Protein AF-A0A136KFX5-F1 (afdb_monomer_lite)

Structure (mmCIF, N/CA/C/O backbone):
data_AF-A0A136KFX5-F1
#
_entry.id   AF-A0A136KFX5-F1
#
loop_
_atom_site.group_PDB
_atom_site.id
_atom_site.type_symbol
_atom_site.label_atom_id
_atom_site.label_alt_id
_atom_site.label_comp_id
_atom_site.label_asym_id
_atom_site.label_entity_id
_atom_site.label_seq_id
_atom_site.pdbx_PDB_ins_code
_atom_site.Cartn_x
_atom_site.Cartn_y
_atom_site.Cartn_z
_atom_site.occupancy
_atom_site.B_iso_or_equiv
_atom_site.auth_seq_id
_atom_site.auth_comp_id
_atom_site.auth_asym_id
_atom_site.auth_atom_id
_atom_site.pdbx_PDB_model_num
ATOM 1 N N . MET A 1 1 ? -0.346 1.431 -23.438 1.00 64.00 1 MET A N 1
ATOM 2 C CA . MET A 1 1 ? -0.432 1.767 -22.010 1.00 64.00 1 MET A CA 1
ATOM 3 C C . MET A 1 1 ? 0.947 1.566 -21.426 1.00 64.00 1 MET A C 1
ATOM 5 O O . MET A 1 1 ? 1.477 0.462 -21.533 1.00 64.00 1 MET A O 1
ATOM 9 N N . ASP A 1 2 ? 1.544 2.651 -20.955 1.00 88.81 2 ASP A N 1
ATOM 10 C CA . ASP A 1 2 ? 2.907 2.682 -20.424 1.00 88.81 2 ASP A CA 1
ATOM 11 C C . ASP A 1 2 ? 2.993 1.957 -19.067 1.00 88.81 2 ASP A C 1
ATOM 13 O O . ASP A 1 2 ? 1.997 1.862 -18.343 1.00 88.81 2 ASP A O 1
ATOM 17 N N . LEU A 1 3 ? 4.173 1.440 -18.702 1.00 85.81 3 LEU A N 1
ATOM 18 C CA . LEU A 1 3 ? 4.380 0.750 -17.420 1.00 85.81 3 LEU A CA 1
ATOM 19 C C . LEU A 1 3 ? 3.989 1.643 -16.237 1.00 85.81 3 LEU A C 1
ATOM 21 O O . LEU A 1 3 ? 3.342 1.189 -15.293 1.00 85.81 3 LEU A O 1
ATOM 25 N N . LYS A 1 4 ? 4.321 2.936 -16.309 1.00 87.69 4 LYS A N 1
ATOM 26 C CA . LYS A 1 4 ? 3.996 3.902 -15.260 1.00 87.69 4 LYS A CA 1
ATOM 27 C C . LYS A 1 4 ? 2.491 4.098 -15.109 1.00 87.69 4 LYS A C 1
ATOM 29 O O . LYS A 1 4 ? 2.011 4.264 -13.992 1.00 87.69 4 LYS A O 1
ATOM 34 N N . GLU A 1 5 ? 1.749 4.089 -16.213 1.00 89.50 5 GLU A N 1
ATOM 35 C CA . GLU A 1 5 ? 0.289 4.221 -16.195 1.00 89.50 5 GLU A CA 1
ATOM 36 C C . GLU A 1 5 ? -0.358 3.003 -15.535 1.00 89.50 5 GLU A C 1
ATOM 38 O O . GLU A 1 5 ? -1.197 3.176 -14.655 1.00 89.50 5 GLU A O 1
ATOM 43 N N . LYS A 1 6 ? 0.099 1.790 -15.880 1.00 87.94 6 LYS A N 1
ATOM 44 C CA . LYS A 1 6 ? -0.362 0.539 -15.248 1.00 87.94 6 LYS A CA 1
ATOM 45 C C . LYS A 1 6 ? -0.086 0.528 -13.754 1.00 87.94 6 LYS A C 1
ATOM 47 O O . LYS A 1 6 ? -0.963 0.203 -12.960 1.00 87.94 6 LYS A O 1
ATOM 52 N N . LEU A 1 7 ? 1.121 0.938 -13.376 1.00 87.69 7 LEU A N 1
ATOM 53 C CA . LEU A 1 7 ? 1.525 1.018 -11.982 1.00 87.69 7 LEU A CA 1
ATOM 54 C C . LEU A 1 7 ? 0.649 2.006 -11.202 1.00 87.69 7 LEU A C 1
ATOM 56 O O . LEU A 1 7 ? 0.195 1.708 -10.102 1.00 87.69 7 LEU A O 1
ATOM 60 N N . LEU A 1 8 ? 0.387 3.181 -11.779 1.00 90.06 8 LEU A N 1
ATOM 61 C CA . LEU A 1 8 ? -0.467 4.193 -11.163 1.00 90.06 8 LEU A CA 1
ATOM 62 C C . LEU A 1 8 ? -1.914 3.724 -11.018 1.00 90.06 8 LEU A C 1
ATOM 64 O O . LEU A 1 8 ? -2.544 4.048 -10.015 1.00 90.06 8 LEU A O 1
ATOM 68 N N . GLU A 1 9 ? -2.446 3.004 -12.000 1.00 91.50 9 GLU A N 1
ATOM 69 C CA . GLU A 1 9 ? -3.802 2.461 -11.942 1.00 91.50 9 GLU A CA 1
ATOM 70 C C . GLU A 1 9 ? -3.935 1.409 -10.835 1.00 91.50 9 GLU A C 1
ATOM 72 O O . GLU A 1 9 ? -4.796 1.552 -9.969 1.00 91.50 9 GLU A O 1
ATOM 77 N N . LEU A 1 10 ? -3.012 0.445 -10.775 1.00 91.25 10 LEU A N 1
ATOM 78 C CA . LEU A 1 10 ? -2.985 -0.578 -9.724 1.00 91.25 10 LEU A CA 1
ATOM 79 C C . LEU A 1 10 ? -2.846 0.023 -8.323 1.00 91.25 10 LEU A C 1
ATOM 81 O O . LEU A 1 10 ? -3.546 -0.379 -7.396 1.00 91.25 10 LEU A O 1
ATOM 85 N N . LEU A 1 11 ? -1.971 1.019 -8.154 1.00 90.69 11 LEU A N 1
ATOM 86 C CA . LEU A 1 11 ? -1.796 1.687 -6.863 1.00 90.69 11 LEU A CA 1
ATOM 87 C C . LEU A 1 11 ? -3.035 2.495 -6.453 1.00 90.69 11 LEU A C 1
ATOM 89 O O . LEU A 1 11 ? -3.351 2.559 -5.265 1.00 90.69 11 LEU A O 1
ATOM 93 N N . LYS A 1 12 ? -3.750 3.098 -7.412 1.00 93.19 12 LYS A N 1
ATOM 94 C CA . LYS A 1 12 ? -5.025 3.778 -7.137 1.00 93.19 12 LYS A CA 1
ATOM 95 C C . LYS A 1 12 ? -6.097 2.790 -6.704 1.00 93.19 12 LYS A C 1
ATOM 97 O O . LYS A 1 12 ? -6.740 3.025 -5.686 1.00 93.19 12 LYS A O 1
ATOM 102 N N . GLU A 1 13 ? -6.249 1.687 -7.432 1.00 93.75 13 GLU A N 1
ATOM 103 C CA . GLU A 1 13 ? -7.201 0.631 -7.084 1.00 93.75 13 GLU A CA 1
ATOM 104 C C . GLU A 1 13 ? -6.909 0.068 -5.686 1.00 93.75 13 GLU A C 1
ATOM 106 O O . GLU A 1 13 ? -7.815 -0.061 -4.863 1.00 93.75 13 GLU A O 1
ATOM 111 N N . CYS A 1 14 ? -5.632 -0.180 -5.381 1.00 93.81 14 CYS A N 1
ATOM 112 C CA . CYS A 1 14 ? -5.183 -0.618 -4.063 1.00 93.81 14 CYS A CA 1
ATOM 113 C C . CYS A 1 14 ? -5.559 0.380 -2.964 1.00 93.81 14 CYS A C 1
ATOM 115 O O . CYS A 1 14 ? -6.069 -0.018 -1.919 1.00 93.81 14 CYS A O 1
ATOM 117 N N . GLY A 1 15 ? -5.376 1.681 -3.207 1.00 92.75 15 GLY A N 1
ATOM 118 C CA . GLY A 1 15 ? -5.776 2.722 -2.262 1.00 92.75 15 GLY A CA 1
ATOM 119 C C . GLY A 1 15 ? -7.283 2.796 -2.028 1.00 92.75 15 GLY A C 1
ATOM 120 O O . GLY A 1 15 ? -7.727 2.956 -0.891 1.00 92.75 15 GLY A O 1
ATOM 121 N N . GLU A 1 16 ? -8.087 2.650 -3.079 1.00 95.25 16 GLU A N 1
ATOM 122 C CA . GLU A 1 16 ? -9.548 2.639 -2.959 1.00 95.25 16 GLU A CA 1
ATOM 123 C C . GLU A 1 16 ? -10.056 1.402 -2.218 1.00 95.25 16 GLU A C 1
ATOM 125 O O . GLU A 1 16 ? -10.948 1.509 -1.373 1.00 95.25 16 GLU A O 1
ATOM 130 N N . ALA A 1 17 ? -9.479 0.236 -2.503 1.00 94.75 17 ALA A N 1
ATOM 131 C CA . ALA A 1 17 ? -9.834 -1.005 -1.837 1.00 94.75 17 ALA A CA 1
ATOM 132 C C . ALA A 1 17 ? -9.395 -1.013 -0.367 1.00 94.75 17 ALA A C 1
ATOM 134 O O . ALA A 1 17 ? -10.180 -1.411 0.492 1.00 94.75 17 ALA A O 1
ATOM 135 N N . HIS A 1 18 ? -8.202 -0.497 -0.052 1.00 94.25 18 HIS A N 1
ATOM 136 C CA . HIS A 1 18 ? -7.742 -0.385 1.334 1.00 94.25 18 HIS A CA 1
ATOM 137 C C . HIS A 1 18 ? -8.633 0.555 2.142 1.00 94.25 18 HIS A C 1
ATOM 139 O O . HIS A 1 18 ? -9.033 0.229 3.252 1.00 94.25 18 HIS A O 1
ATOM 145 N N . LYS A 1 19 ? -9.056 1.675 1.548 1.00 92.12 19 LYS A N 1
ATOM 146 C CA . LYS A 1 19 ? -10.006 2.590 2.190 1.00 92.12 19 LYS A CA 1
ATOM 147 C C . LYS A 1 19 ? -11.345 1.916 2.511 1.00 92.12 19 LYS A C 1
ATOM 149 O O . LYS A 1 19 ? -11.938 2.212 3.547 1.00 92.12 19 LYS A O 1
ATOM 154 N N . LYS A 1 20 ? -11.836 1.032 1.635 1.00 93.44 20 LYS A N 1
ATOM 155 C CA . LYS A 1 20 ? -13.038 0.227 1.912 1.00 93.44 20 LYS A CA 1
ATOM 156 C C . LYS A 1 20 ? -12.785 -0.770 3.037 1.00 93.44 20 LYS A C 1
ATOM 158 O O . LYS A 1 20 ? -13.584 -0.825 3.958 1.00 93.44 20 LYS A O 1
ATOM 163 N N . TYR A 1 21 ? -11.653 -1.471 3.012 1.00 92.00 21 TYR A N 1
ATOM 164 C CA . TYR A 1 21 ? -11.243 -2.384 4.081 1.00 92.00 21 TYR A CA 1
ATOM 165 C C . TYR A 1 21 ? -11.169 -1.682 5.448 1.00 92.00 21 TYR A C 1
ATOM 167 O O . TYR A 1 21 ? -11.743 -2.163 6.422 1.00 92.00 21 TYR A O 1
ATOM 175 N N . GLU A 1 22 ? -10.553 -0.501 5.528 1.00 93.25 22 GLU A N 1
ATOM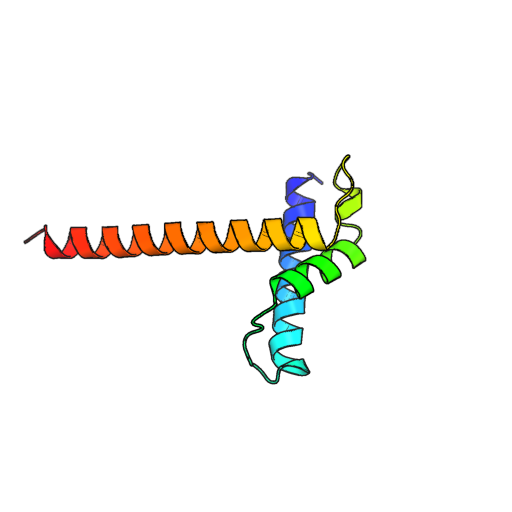 176 C CA . GLU A 1 22 ? -10.519 0.278 6.770 1.00 93.25 22 GLU A CA 1
ATOM 177 C C . GLU A 1 22 ? -11.928 0.652 7.248 1.00 93.25 22 GLU A C 1
ATOM 179 O O . GLU A 1 22 ? -12.228 0.558 8.438 1.00 93.25 22 GLU A O 1
ATOM 184 N N . ALA A 1 23 ? -12.809 1.067 6.335 1.00 93.94 23 ALA A N 1
ATOM 185 C CA . ALA A 1 23 ? -14.166 1.483 6.671 1.00 93.94 23 ALA A CA 1
ATOM 186 C C . ALA A 1 23 ? -15.062 0.313 7.110 1.00 93.94 23 ALA A C 1
ATOM 188 O O . ALA A 1 23 ? -15.776 0.434 8.105 1.00 93.94 23 ALA A O 1
ATOM 189 N N . GLU A 1 24 ? -15.026 -0.792 6.369 1.00 94.12 24 GLU A N 1
ATOM 190 C CA . GLU A 1 24 ? -15.962 -1.911 6.492 1.00 94.12 24 GLU A CA 1
ATOM 191 C C . GLU A 1 24 ? -15.457 -2.964 7.486 1.00 94.12 24 GLU A C 1
ATOM 193 O O . GLU A 1 24 ? -16.200 -3.361 8.382 1.00 94.12 24 GLU A O 1
ATOM 198 N N . GLU A 1 25 ? -14.181 -3.346 7.400 1.00 91.88 25 GLU A N 1
ATOM 199 C CA . GLU A 1 25 ? -13.611 -4.442 8.195 1.00 91.88 25 GLU A CA 1
ATOM 200 C C . GLU A 1 25 ? -12.964 -3.944 9.493 1.00 91.88 25 GLU A C 1
ATOM 202 O O . GLU A 1 25 ? -13.114 -4.555 10.552 1.00 91.88 25 GLU A O 1
ATOM 207 N N . LEU A 1 26 ? -12.274 -2.796 9.454 1.00 90.75 26 LEU A N 1
ATOM 208 C CA . LEU A 1 26 ? -11.659 -2.206 10.653 1.00 90.75 26 LEU A CA 1
ATOM 209 C C . LEU A 1 26 ? -12.587 -1.236 11.401 1.00 90.75 26 LEU A C 1
ATOM 211 O O . LEU A 1 26 ? -12.188 -0.653 12.417 1.00 90.75 26 LEU A O 1
ATOM 215 N N . GLY A 1 27 ? -13.824 -1.058 10.927 1.00 90.44 27 GLY A N 1
ATOM 216 C CA . GLY A 1 27 ? -14.811 -0.162 11.532 1.00 90.44 27 GLY A CA 1
ATOM 217 C C . GLY A 1 27 ? -14.373 1.306 11.521 1.00 90.44 27 GLY A C 1
ATOM 218 O O . GLY A 1 27 ? -14.584 2.029 12.495 1.00 90.44 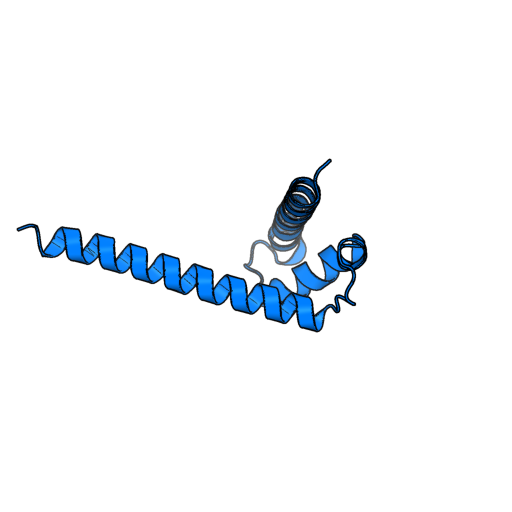27 GLY A O 1
ATOM 219 N N . GLY A 1 28 ? -13.697 1.731 10.453 1.00 88.56 28 GLY A N 1
ATOM 220 C CA . GLY A 1 28 ? -13.152 3.076 10.270 1.00 88.56 28 GLY A CA 1
ATOM 221 C C . GLY A 1 28 ? -11.819 3.332 10.976 1.00 88.56 28 GLY A C 1
ATOM 222 O O . GLY A 1 28 ? -11.387 4.484 11.049 1.00 88.56 28 GLY A O 1
ATOM 223 N N . LYS A 1 29 ? -11.167 2.302 11.528 1.00 90.12 29 LYS A N 1
ATOM 224 C CA . LYS A 1 29 ? -9.843 2.444 12.150 1.00 90.12 29 LYS A CA 1
ATOM 225 C C . LYS A 1 29 ? -8.742 2.393 11.099 1.00 90.12 29 LYS A C 1
ATOM 227 O O . LYS A 1 29 ? -8.807 1.612 10.158 1.00 90.12 29 LYS A O 1
ATOM 232 N N . THR A 1 30 ? -7.700 3.185 11.332 1.00 87.50 30 THR A N 1
ATOM 233 C CA . THR A 1 30 ? -6.484 3.148 10.520 1.00 87.50 30 THR A CA 1
ATOM 234 C C . THR A 1 30 ? -5.760 1.821 10.685 1.00 87.50 30 THR A C 1
ATOM 236 O O . THR A 1 30 ? -5.462 1.407 11.812 1.00 87.50 30 THR A O 1
ATOM 239 N N . ASP A 1 31 ? -5.409 1.214 9.562 1.00 91.44 31 ASP A N 1
ATOM 240 C CA . ASP A 1 31 ? -4.608 0.002 9.514 1.00 91.44 31 ASP A CA 1
ATOM 241 C C . ASP A 1 31 ? -3.138 0.297 9.860 1.00 91.44 31 ASP A C 1
ATOM 243 O O . ASP A 1 3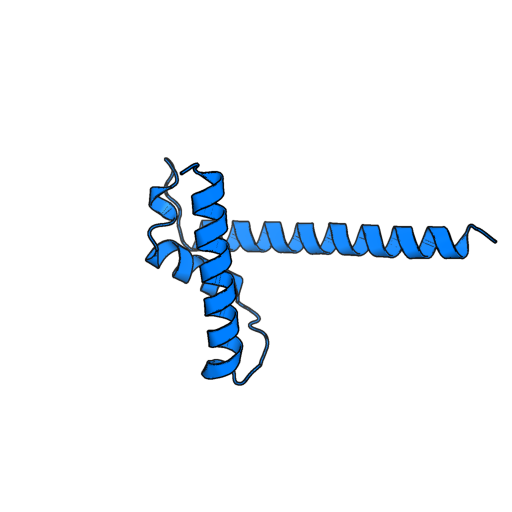1 ? -2.454 1.077 9.192 1.00 91.44 31 ASP A O 1
ATOM 247 N N . GLN A 1 32 ? -2.640 -0.315 10.936 1.00 90.69 32 GLN A N 1
ATOM 248 C CA . GLN A 1 32 ? -1.244 -0.163 11.360 1.00 90.69 32 GLN A CA 1
ATOM 249 C C . GLN A 1 32 ? -0.277 -1.034 10.547 1.00 90.69 32 GLN A C 1
ATOM 251 O O . GLN A 1 32 ? 0.917 -0.743 10.544 1.00 90.69 32 GLN A O 1
ATOM 256 N N . ASP A 1 33 ? -0.774 -2.069 9.863 1.00 90.50 33 ASP A N 1
ATOM 257 C CA . ASP A 1 33 ? 0.017 -3.000 9.047 1.00 90.50 33 ASP A CA 1
ATOM 258 C C . ASP A 1 33 ? -0.376 -2.921 7.562 1.00 90.50 33 ASP A C 1
ATOM 260 O O . ASP A 1 33 ? -0.289 -3.892 6.804 1.00 90.50 33 ASP A O 1
ATOM 264 N N . TRP A 1 34 ? -0.781 -1.724 7.128 1.00 91.88 34 TRP A N 1
ATOM 265 C CA . TRP A 1 34 ? -1.244 -1.454 5.766 1.00 91.88 34 TRP A CA 1
ATOM 266 C C . TRP A 1 34 ? -0.234 -1.884 4.694 1.00 91.88 34 TRP A C 1
ATOM 268 O O . TRP A 1 34 ? -0.628 -2.244 3.589 1.00 91.88 34 TRP A O 1
ATOM 278 N N . GLN A 1 35 ? 1.068 -1.894 4.996 1.00 92.50 35 GLN A N 1
ATOM 279 C CA . GLN A 1 35 ? 2.108 -2.340 4.068 1.00 92.50 35 GLN A CA 1
ATOM 280 C C . GLN A 1 35 ? 1.956 -3.823 3.710 1.00 92.50 35 GLN A C 1
ATOM 282 O O . GLN A 1 35 ? 2.138 -4.186 2.548 1.00 92.50 35 GLN A O 1
ATOM 287 N N . SER A 1 36 ? 1.613 -4.673 4.683 1.00 91.06 36 SER A N 1
ATOM 288 C CA . SER A 1 36 ? 1.365 -6.102 4.451 1.00 91.06 36 SER A CA 1
ATOM 289 C C . SER A 1 36 ? 0.090 -6.313 3.640 1.00 91.06 36 SER A C 1
ATOM 291 O O . SER A 1 36 ? 0.059 -7.143 2.727 1.00 91.06 36 SER A O 1
ATOM 293 N N . TRP A 1 37 ? -0.945 -5.521 3.935 1.00 93.69 37 TRP A N 1
ATOM 294 C CA . TRP A 1 37 ? -2.201 -5.547 3.191 1.00 93.69 37 TRP A CA 1
ATOM 295 C C . TRP A 1 37 ? -1.982 -5.163 1.723 1.00 93.69 37 TRP A C 1
ATOM 297 O O . TRP A 1 37 ? -2.363 -5.908 0.823 1.00 93.69 37 TRP A O 1
ATOM 307 N N . TYR A 1 38 ? -1.275 -4.054 1.472 1.00 92.88 38 TYR A N 1
ATOM 308 C CA . TYR A 1 38 ? -0.925 -3.605 0.121 1.00 92.88 38 TYR A CA 1
ATOM 309 C C . TYR A 1 38 ? -0.074 -4.636 -0.616 1.00 92.88 38 TYR A C 1
ATOM 311 O O . TYR A 1 38 ? -0.334 -4.911 -1.784 1.00 92.88 38 TYR A O 1
ATOM 319 N N . ALA A 1 39 ? 0.932 -5.215 0.046 1.00 92.69 39 ALA A N 1
ATOM 320 C CA . ALA A 1 39 ? 1.796 -6.206 -0.583 1.00 92.69 39 ALA A CA 1
ATOM 321 C C . ALA A 1 39 ? 1.001 -7.429 -1.063 1.00 92.69 39 ALA A C 1
ATOM 323 O O . ALA A 1 39 ? 1.168 -7.865 -2.199 1.00 92.69 39 ALA A O 1
ATOM 324 N N . THR A 1 40 ? 0.088 -7.927 -0.228 1.00 93.19 40 THR A N 1
ATOM 325 C CA . THR A 1 40 ? -0.806 -9.040 -0.578 1.00 93.19 40 THR A CA 1
ATOM 326 C C . THR A 1 40 ? -1.720 -8.658 -1.744 1.00 93.19 40 THR A C 1
ATOM 328 O O . THR A 1 40 ? -1.739 -9.338 -2.767 1.00 93.19 40 THR A O 1
ATOM 331 N N . PHE A 1 41 ? -2.415 -7.523 -1.635 1.00 93.38 41 PHE A N 1
ATOM 332 C CA . PHE A 1 41 ? -3.386 -7.064 -2.631 1.00 93.38 41 PHE A CA 1
ATOM 333 C C . PHE A 1 41 ? -2.773 -6.824 -4.019 1.00 93.38 41 PHE A C 1
ATOM 335 O O . PHE A 1 41 ? -3.406 -7.086 -5.045 1.00 93.38 41 PHE A O 1
ATOM 342 N N . LEU A 1 42 ? -1.544 -6.301 -4.060 1.00 92.31 42 LEU A N 1
ATOM 343 C CA . LEU A 1 42 ? -0.814 -6.057 -5.302 1.00 92.31 42 LEU A CA 1
ATOM 344 C C . LEU A 1 42 ? -0.378 -7.373 -5.958 1.00 92.31 42 LEU A C 1
ATOM 346 O O . LEU A 1 42 ? -0.536 -7.525 -7.168 1.00 92.31 42 LEU A O 1
ATOM 350 N N . LEU A 1 43 ? 0.101 -8.349 -5.183 1.00 91.62 43 LEU A N 1
ATOM 351 C CA . LEU A 1 43 ? 0.475 -9.662 -5.720 1.00 91.62 43 LEU A CA 1
ATOM 352 C C . LEU A 1 43 ? -0.729 -10.445 -6.251 1.00 91.62 43 LEU A C 1
ATOM 354 O O . LEU A 1 43 ? -0.646 -11.049 -7.315 1.00 91.62 43 LEU A O 1
ATOM 358 N N . GLU A 1 44 ? -1.888 -10.361 -5.594 1.00 92.88 44 GLU A N 1
ATOM 359 C CA . GLU A 1 44 ? -3.139 -10.933 -6.121 1.00 92.88 44 GLU A CA 1
ATOM 360 C C . GLU A 1 44 ? -3.534 -10.349 -7.490 1.00 92.88 44 GLU A C 1
ATOM 362 O O . GLU A 1 44 ? -4.237 -10.991 -8.271 1.00 92.88 44 GLU A O 1
ATOM 367 N N . ARG A 1 45 ? -3.048 -9.142 -7.807 1.00 91.69 45 ARG A N 1
ATOM 368 C CA . ARG A 1 45 ? -3.241 -8.448 -9.090 1.00 91.69 45 ARG A CA 1
ATOM 369 C C . ARG A 1 45 ? -2.072 -8.600 -10.050 1.00 91.69 45 ARG A C 1
ATOM 371 O O . ARG A 1 45 ? -1.980 -7.828 -11.005 1.00 91.69 45 ARG A O 1
ATOM 378 N N . LYS A 1 46 ? -1.212 -9.598 -9.830 1.00 88.81 46 LYS A N 1
ATOM 379 C CA . LYS A 1 46 ? -0.081 -9.909 -10.711 1.00 88.81 46 LYS A CA 1
ATOM 380 C C . LYS A 1 46 ? 0.888 -8.733 -10.854 1.00 88.81 46 LYS A C 1
ATOM 382 O O . LYS A 1 46 ? 1.441 -8.485 -11.923 1.00 88.81 46 LYS A O 1
ATOM 387 N N . PHE A 1 47 ? 1.059 -7.953 -9.787 1.00 88.06 47 PHE A N 1
ATOM 388 C CA . PHE A 1 47 ? 2.012 -6.845 -9.766 1.00 88.06 47 PHE A CA 1
ATOM 389 C C . PHE A 1 47 ? 3.448 -7.313 -10.031 1.00 88.06 47 PHE A C 1
ATOM 391 O O . PHE A 1 47 ? 4.227 -6.583 -10.632 1.00 88.06 47 PHE A O 1
ATOM 398 N N . ASP A 1 48 ? 3.782 -8.531 -9.615 1.00 87.88 48 ASP A N 1
ATOM 399 C CA . ASP A 1 48 ? 5.041 -9.217 -9.893 1.00 87.88 48 ASP A CA 1
ATOM 400 C C . ASP A 1 48 ? 5.291 -9.426 -11.395 1.00 87.88 48 ASP A C 1
ATOM 402 O O . ASP A 1 48 ? 6.420 -9.252 -11.840 1.00 87.88 48 ASP A O 1
ATOM 406 N N . GLU A 1 49 ? 4.252 -9.661 -12.208 1.00 88.44 49 GLU A N 1
ATOM 407 C CA . GLU A 1 49 ? 4.387 -9.806 -13.671 1.00 88.44 49 GLU A CA 1
ATOM 408 C C . GLU A 1 49 ? 4.840 -8.509 -14.373 1.00 88.44 49 GLU A C 1
ATOM 410 O O . GLU A 1 49 ? 5.178 -8.522 -15.558 1.00 88.44 49 GLU A O 1
ATOM 415 N N . LEU A 1 50 ? 4.837 -7.370 -13.669 1.00 84.94 50 LEU A N 1
ATOM 416 C CA . LEU A 1 50 ? 5.327 -6.093 -14.192 1.00 84.94 50 LEU A CA 1
ATOM 417 C C . LEU A 1 50 ? 6.851 -5.942 -14.101 1.00 84.94 50 LEU A C 1
ATOM 419 O O . LEU A 1 50 ? 7.387 -4.978 -14.654 1.00 84.94 50 LEU A O 1
ATOM 423 N N . PHE A 1 51 ? 7.536 -6.852 -13.408 1.00 84.44 51 PHE A N 1
ATOM 424 C CA . PHE A 1 51 ? 8.972 -6.795 -13.164 1.00 84.44 51 PHE A CA 1
ATOM 425 C C . PHE A 1 51 ? 9.662 -8.042 -13.722 1.00 84.44 51 PHE A C 1
ATOM 427 O O . PHE A 1 51 ? 9.081 -9.118 -13.807 1.00 84.44 51 PHE A O 1
ATOM 434 N N . GLU A 1 52 ? 10.924 -7.888 -14.123 1.00 82.25 52 GLU A N 1
ATOM 435 C CA . GLU A 1 52 ? 11.758 -9.018 -14.561 1.00 82.25 52 GLU A CA 1
ATOM 436 C C . GLU A 1 52 ? 12.311 -9.821 -13.371 1.00 82.25 52 GLU A C 1
ATOM 438 O O . GLU A 1 52 ? 12.705 -10.976 -13.522 1.00 82.25 52 GLU A O 1
ATOM 443 N N . GLU A 1 53 ? 12.340 -9.205 -12.189 1.00 82.88 53 GLU A N 1
ATOM 444 C CA . GLU A 1 53 ? 12.797 -9.809 -10.940 1.00 82.88 53 GLU A CA 1
ATOM 445 C C . GLU A 1 53 ? 11.616 -10.345 -10.125 1.00 82.88 53 GLU A C 1
ATOM 447 O O . GLU A 1 53 ? 10.513 -9.798 -10.163 1.00 82.88 53 GLU A O 1
ATOM 452 N N . GLU A 1 54 ? 11.862 -11.398 -9.345 1.00 82.50 54 GLU A N 1
ATOM 453 C CA . GLU A 1 54 ? 10.856 -11.974 -8.455 1.00 82.50 54 GLU A CA 1
ATOM 454 C C . GLU A 1 54 ? 10.470 -10.969 -7.358 1.00 82.50 54 GLU A C 1
ATOM 456 O O . GLU A 1 54 ? 11.271 -10.620 -6.487 1.00 82.50 54 GLU A O 1
ATOM 461 N N . VAL A 1 55 ? 9.215 -10.516 -7.385 1.00 87.88 55 VAL A N 1
ATOM 462 C CA . VAL A 1 55 ? 8.653 -9.649 -6.347 1.00 87.88 55 VAL A CA 1
ATOM 463 C C . VAL A 1 55 ? 7.911 -10.510 -5.334 1.00 87.88 55 VAL A C 1
ATOM 465 O O . VAL A 1 55 ? 6.854 -11.065 -5.614 1.00 87.88 55 VAL A O 1
ATOM 468 N N . THR A 1 56 ? 8.447 -10.583 -4.118 1.00 89.69 56 THR A N 1
ATOM 469 C CA . THR A 1 56 ? 7.797 -11.272 -2.995 1.00 89.69 56 THR A CA 1
ATOM 470 C C . THR A 1 56 ? 6.993 -10.296 -2.136 1.00 89.69 56 THR A C 1
ATOM 472 O O . THR A 1 56 ? 7.246 -9.086 -2.129 1.00 89.69 56 THR A O 1
ATOM 475 N N . ALA A 1 57 ? 6.048 -10.819 -1.349 1.00 88.31 57 ALA A N 1
ATOM 476 C CA . ALA A 1 57 ? 5.252 -10.000 -0.430 1.00 88.31 57 ALA A CA 1
ATOM 477 C C . ALA A 1 57 ? 6.144 -9.266 0.582 1.00 88.31 57 ALA A C 1
ATOM 479 O O . ALA A 1 57 ? 5.923 -8.094 0.879 1.00 88.31 57 ALA A O 1
ATOM 480 N N . GLU A 1 58 ? 7.193 -9.936 1.059 1.00 88.12 58 GLU A N 1
ATOM 481 C CA . GLU A 1 58 ? 8.132 -9.385 2.033 1.00 88.12 58 GLU A CA 1
ATOM 482 C C . GLU A 1 58 ? 8.978 -8.258 1.427 1.00 88.12 58 GLU A C 1
ATOM 484 O O . GLU A 1 58 ? 9.058 -7.167 1.995 1.00 88.12 58 GLU A O 1
ATOM 489 N N . SER A 1 59 ? 9.543 -8.459 0.231 1.00 88.50 59 SER A N 1
ATOM 490 C CA . SER A 1 59 ? 10.307 -7.404 -0.450 1.00 88.50 59 SER A CA 1
ATOM 491 C C . SER A 1 59 ? 9.434 -6.194 -0.790 1.00 88.50 59 SER A C 1
ATOM 493 O O . SER A 1 59 ? 9.878 -5.045 -0.686 1.00 88.50 59 SER A O 1
ATOM 495 N N . LEU A 1 60 ? 8.169 -6.429 -1.153 1.00 89.62 60 LEU A N 1
ATOM 496 C CA . LEU A 1 60 ? 7.215 -5.367 -1.453 1.00 89.62 60 LEU A CA 1
ATOM 497 C C . LEU A 1 60 ? 6.816 -4.602 -0.186 1.00 89.62 60 LEU A C 1
ATOM 499 O O . LEU A 1 60 ? 6.855 -3.371 -0.179 1.00 89.62 60 LEU A O 1
ATOM 503 N N . LYS A 1 61 ? 6.539 -5.306 0.917 1.00 91.50 61 LYS A N 1
ATOM 504 C CA . LYS A 1 61 ? 6.284 -4.710 2.234 1.00 91.50 61 LYS A CA 1
ATOM 505 C C . LYS A 1 61 ? 7.442 -3.814 2.677 1.00 91.50 61 LYS A C 1
ATOM 507 O O . LYS A 1 61 ? 7.219 -2.655 3.026 1.00 91.50 61 LYS A O 1
ATOM 512 N N . GLN A 1 62 ? 8.676 -4.312 2.611 1.00 90.75 62 GLN A N 1
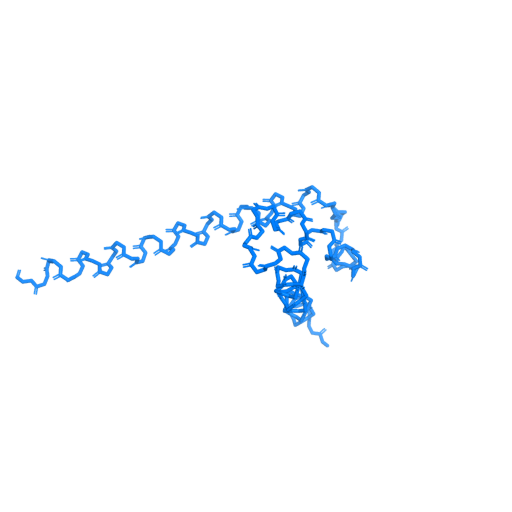ATOM 513 C CA . GLN A 1 62 ? 9.877 -3.548 2.970 1.00 90.75 62 GLN A CA 1
ATOM 514 C C . GLN A 1 62 ? 10.059 -2.303 2.092 1.00 90.75 62 GLN A C 1
ATOM 516 O O . GLN A 1 62 ? 10.424 -1.225 2.582 1.00 90.75 62 GLN A O 1
ATOM 521 N N . SER A 1 63 ? 9.762 -2.426 0.796 1.00 90.06 63 SER A N 1
ATOM 522 C CA . SER A 1 63 ? 9.805 -1.306 -0.146 1.00 90.06 63 SER A CA 1
ATOM 523 C C . SER A 1 63 ? 8.766 -0.238 0.202 1.00 90.06 63 SER A C 1
ATOM 525 O O . SER A 1 63 ? 9.101 0.949 0.273 1.00 90.06 63 SER A O 1
ATOM 527 N N . LEU A 1 64 ? 7.528 -0.647 0.494 1.00 89.50 64 LEU A N 1
ATOM 528 C CA . LEU A 1 64 ? 6.443 0.245 0.910 1.00 89.50 64 LEU A CA 1
ATOM 529 C C . LEU A 1 64 ? 6.753 0.934 2.244 1.00 89.50 64 LEU A C 1
ATOM 531 O O . LEU A 1 64 ? 6.548 2.142 2.387 1.00 89.50 64 LEU A O 1
ATOM 535 N N . GLU A 1 65 ? 7.309 0.202 3.210 1.00 90.75 65 GLU A N 1
ATOM 536 C CA . GLU A 1 65 ? 7.710 0.760 4.499 1.00 90.75 65 GLU A CA 1
ATOM 537 C C . GLU A 1 65 ? 8.809 1.819 4.331 1.00 90.75 65 GLU A C 1
ATOM 539 O O . GLU A 1 65 ? 8.716 2.923 4.877 1.00 90.75 65 GLU A O 1
ATOM 544 N N . SER A 1 66 ? 9.824 1.517 3.522 1.00 89.62 66 SER A N 1
ATOM 545 C CA . SER A 1 66 ? 10.916 2.445 3.219 1.00 89.62 66 SER A CA 1
ATOM 546 C C . SER A 1 66 ? 10.420 3.700 2.501 1.00 89.62 66 SER A C 1
ATOM 548 O O . SER A 1 66 ? 10.842 4.814 2.827 1.00 89.62 66 SER A O 1
ATOM 550 N N . ALA A 1 67 ? 9.500 3.547 1.545 1.00 87.44 67 ALA A N 1
ATOM 551 C CA . ALA A 1 67 ? 8.876 4.668 0.849 1.00 87.44 67 ALA A CA 1
ATOM 552 C C . ALA A 1 67 ? 8.053 5.548 1.806 1.00 87.44 67 ALA A C 1
ATOM 554 O O . ALA A 1 67 ? 8.168 6.776 1.769 1.00 87.44 67 ALA A O 1
ATOM 555 N N . SER A 1 68 ? 7.289 4.934 2.712 1.00 87.00 68 SER A N 1
ATOM 556 C CA . SER A 1 68 ? 6.498 5.637 3.726 1.00 87.00 68 SER A CA 1
ATOM 557 C C . SER A 1 68 ? 7.369 6.447 4.688 1.00 87.00 68 SER A C 1
ATOM 559 O O . SER A 1 68 ? 7.116 7.636 4.908 1.00 87.00 68 SER A O 1
ATOM 561 N N . LYS A 1 69 ? 8.459 5.850 5.193 1.00 89.06 69 LYS A N 1
ATOM 562 C CA . LYS A 1 69 ? 9.438 6.542 6.051 1.00 89.06 69 LYS A CA 1
ATOM 563 C C . LYS A 1 69 ? 10.008 7.778 5.354 1.00 89.06 69 LYS A C 1
ATOM 565 O O . LYS A 1 69 ? 9.947 8.873 5.910 1.00 89.06 69 LYS A O 1
ATOM 570 N N . LYS A 1 70 ? 10.460 7.636 4.102 1.00 88.94 70 LYS A N 1
ATOM 571 C CA . LYS A 1 70 ? 10.973 8.761 3.299 1.00 88.94 70 LYS A CA 1
ATOM 572 C C . LYS A 1 70 ? 9.922 9.851 3.088 1.00 88.94 70 LYS A C 1
ATOM 574 O O . LYS A 1 70 ? 10.233 11.035 3.199 1.00 88.94 70 LYS A O 1
ATOM 579 N N . HIS A 1 71 ? 8.675 9.475 2.800 1.00 81.94 71 HIS A N 1
ATOM 580 C CA . HIS A 1 71 ? 7.592 10.442 2.628 1.00 81.94 71 HIS A CA 1
ATOM 581 C C . HIS A 1 71 ? 7.344 11.250 3.910 1.00 81.94 71 HIS A C 1
ATOM 583 O O . HIS A 1 71 ? 7.204 12.475 3.850 1.00 81.94 71 HIS A O 1
ATOM 589 N N . LYS A 1 72 ? 7.354 10.585 5.071 1.00 82.81 72 LYS A N 1
ATOM 590 C CA . LYS A 1 72 ? 7.233 11.238 6.378 1.00 82.81 72 LYS A CA 1
ATOM 591 C C . LYS A 1 72 ? 8.384 12.214 6.633 1.00 82.81 72 LYS A C 1
ATOM 593 O O . LYS A 1 72 ? 8.128 13.369 6.950 1.00 82.81 72 LYS A O 1
ATOM 598 N N . GLU A 1 73 ? 9.628 11.803 6.393 1.00 85.94 73 GLU A N 1
ATOM 599 C CA . GLU A 1 73 ? 10.803 12.671 6.56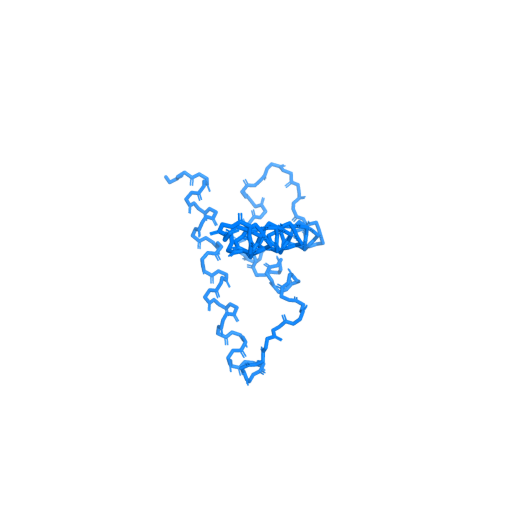0 1.00 85.94 73 GLU A CA 1
ATOM 600 C C . GLU A 1 73 ? 10.754 13.923 5.674 1.00 85.94 73 GLU A C 1
ATOM 602 O O . GLU A 1 73 ? 11.070 15.025 6.125 1.00 85.94 73 GLU A O 1
ATOM 607 N N . ILE A 1 74 ? 10.354 13.776 4.406 1.00 86.12 74 ILE A N 1
ATOM 608 C CA . ILE A 1 74 ? 10.203 14.907 3.479 1.00 86.12 74 ILE A CA 1
ATOM 609 C C . ILE A 1 74 ? 9.103 15.850 3.970 1.00 86.12 74 ILE A C 1
ATOM 611 O O . ILE A 1 74 ? 9.282 17.070 3.971 1.00 86.12 74 ILE A O 1
ATOM 615 N N . LYS A 1 75 ? 7.967 15.298 4.408 1.00 85.62 75 LYS A N 1
ATOM 616 C CA . LYS A 1 75 ? 6.850 16.074 4.951 1.00 85.62 75 LYS A CA 1
ATOM 617 C C . LYS A 1 75 ? 7.268 16.858 6.197 1.00 85.62 75 LYS A C 1
ATOM 619 O O . LYS A 1 75 ? 6.961 18.048 6.281 1.00 85.62 75 LYS A O 1
ATOM 624 N N . ASP A 1 76 ? 8.018 16.233 7.099 1.00 83.88 76 ASP A N 1
ATOM 625 C CA . ASP A 1 76 ? 8.516 16.855 8.327 1.00 83.88 76 ASP A CA 1
ATOM 626 C C . ASP A 1 76 ? 9.529 17.968 8.020 1.00 83.88 76 ASP A C 1
ATOM 628 O O . ASP A 1 76 ? 9.392 19.083 8.523 1.00 83.88 76 ASP A O 1
ATOM 632 N N . LYS A 1 77 ? 10.491 17.733 7.114 1.00 83.12 77 LYS A N 1
ATOM 633 C CA . LYS A 1 77 ? 11.436 18.772 6.657 1.00 83.12 77 LYS A CA 1
ATOM 634 C C . LYS A 1 77 ? 10.720 19.967 6.031 1.00 83.12 77 LYS A C 1
ATOM 636 O O . LYS A 1 77 ? 11.043 21.109 6.349 1.00 83.12 77 LYS A O 1
ATOM 641 N N . ASN A 1 78 ? 9.724 19.718 5.181 1.00 83.38 78 ASN A N 1
ATOM 642 C CA . ASN A 1 78 ? 8.926 20.776 4.561 1.00 83.38 78 ASN A CA 1
ATOM 643 C C . ASN A 1 78 ? 8.114 21.562 5.597 1.00 83.38 78 ASN A C 1
ATOM 645 O O . ASN A 1 78 ? 7.979 22.781 5.487 1.00 83.38 78 ASN A O 1
ATOM 649 N N . PHE A 1 79 ? 7.580 20.888 6.614 1.00 82.62 79 PHE A N 1
ATOM 650 C CA . PHE A 1 79 ? 6.881 21.541 7.715 1.00 82.62 79 PHE A CA 1
ATOM 651 C C . PHE A 1 79 ? 7.823 22.431 8.538 1.00 82.62 79 PHE A C 1
ATOM 653 O O . PHE A 1 79 ? 7.508 23.599 8.772 1.00 82.62 79 PHE A O 1
ATOM 660 N N . LEU A 1 80 ? 9.007 21.924 8.894 1.00 79.75 80 LEU A N 1
ATOM 661 C CA . LEU A 1 80 ? 10.030 22.686 9.613 1.00 79.75 80 LEU A CA 1
ATOM 662 C C . LEU A 1 80 ? 10.518 23.894 8.808 1.00 79.75 80 LEU A C 1
ATOM 664 O O . LEU A 1 80 ? 10.585 24.993 9.352 1.00 79.75 80 LEU A O 1
ATOM 668 N N . ALA A 1 81 ? 10.775 23.732 7.508 1.00 81.62 81 ALA A N 1
ATOM 669 C CA . ALA A 1 81 ? 11.144 24.839 6.628 1.00 81.62 81 ALA A CA 1
ATOM 670 C C . ALA A 1 81 ? 10.065 25.937 6.614 1.00 81.62 81 ALA A C 1
ATOM 672 O O . ALA A 1 81 ? 10.378 27.122 6.719 1.00 81.62 81 ALA A O 1
ATOM 673 N N . ARG A 1 82 ? 8.780 25.555 6.572 1.00 85.06 82 ARG A N 1
ATOM 674 C CA . ARG A 1 82 ? 7.656 26.507 6.633 1.00 85.06 82 ARG A CA 1
ATOM 675 C C . ARG A 1 82 ? 7.573 27.248 7.968 1.00 85.06 82 ARG A C 1
ATOM 677 O O . ARG A 1 82 ? 7.218 28.424 7.965 1.00 85.06 82 ARG A O 1
ATOM 684 N N . ILE A 1 83 ? 7.873 26.587 9.087 1.00 83.38 83 ILE A N 1
ATOM 685 C CA . ILE A 1 83 ? 7.912 27.229 10.409 1.00 83.38 83 ILE A CA 1
ATOM 686 C C . ILE A 1 83 ? 9.096 28.192 10.504 1.00 83.38 83 ILE A C 1
ATOM 688 O O . ILE A 1 83 ? 8.906 29.344 10.883 1.00 83.38 83 ILE A O 1
ATOM 692 N N . LEU A 1 84 ? 10.296 27.754 10.117 1.00 78.94 84 LEU A N 1
ATOM 693 C CA . LEU A 1 84 ? 11.504 28.578 10.173 1.00 78.94 84 LEU A CA 1
ATOM 694 C C . LEU A 1 84 ? 11.373 29.829 9.300 1.00 78.94 84 LEU A C 1
ATOM 696 O O . LEU A 1 84 ? 11.657 30.922 9.779 1.00 78.94 84 LEU A O 1
ATOM 700 N N . CYS A 1 85 ? 10.842 29.711 8.078 1.00 71.75 85 CYS A N 1
ATOM 701 C CA . CYS A 1 85 ? 10.551 30.880 7.245 1.00 71.75 85 CYS A CA 1
ATOM 702 C C . CYS A 1 85 ? 9.566 31.857 7.905 1.00 71.75 85 CYS A C 1
ATOM 704 O O . CYS A 1 85 ? 9.678 33.052 7.679 1.00 71.75 85 CYS A O 1
ATOM 706 N N . ARG A 1 86 ? 8.609 31.393 8.720 1.00 77.75 86 ARG A N 1
ATOM 707 C CA . ARG A 1 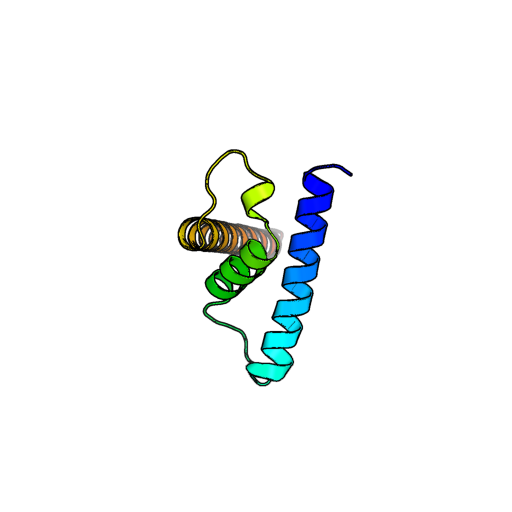86 ? 7.674 32.283 9.435 1.00 77.75 86 ARG A CA 1
ATOM 708 C C . ARG A 1 86 ? 8.283 32.941 10.673 1.00 77.75 86 ARG A C 1
ATOM 710 O O . ARG A 1 86 ? 7.842 34.022 11.035 1.00 77.75 86 ARG A O 1
ATOM 717 N N . LEU A 1 87 ? 9.248 32.290 11.321 1.00 74.50 87 LEU A N 1
ATOM 718 C CA . LEU A 1 87 ? 9.890 32.787 12.543 1.00 74.50 87 LEU A CA 1
ATOM 719 C C . LEU A 1 87 ? 11.101 33.692 12.269 1.00 74.50 87 LEU A C 1
ATOM 721 O O . LEU A 1 87 ? 11.412 34.528 13.105 1.00 74.50 87 LEU A O 1
ATOM 725 N N . PHE A 1 88 ? 11.764 33.537 11.118 1.00 60.22 88 PHE A N 1
ATOM 726 C CA . PHE A 1 88 ? 12.959 34.303 10.727 1.00 60.22 88 PHE A CA 1
ATOM 727 C C . PHE A 1 88 ? 12.700 35.371 9.639 1.00 60.22 88 PHE A C 1
ATOM 729 O O . PHE A 1 88 ? 13.648 35.967 9.136 1.00 60.22 88 PHE A O 1
ATOM 736 N N . LEU A 1 89 ? 11.436 35.624 9.272 1.00 55.22 89 LEU A N 1
ATOM 737 C CA . LEU A 1 89 ? 11.001 36.777 8.455 1.00 55.22 89 LEU A CA 1
ATOM 738 C C . LEU A 1 89 ? 10.306 37.865 9.307 1.00 55.22 89 LEU A C 1
ATOM 740 O O . LEU A 1 89 ? 9.386 38.533 8.831 1.00 55.22 89 LEU A O 1
ATOM 744 N N . ILE A 1 90 ? 10.737 38.030 10.563 1.00 46.91 90 ILE A N 1
ATOM 745 C CA . ILE A 1 90 ? 10.452 39.197 11.416 1.00 46.91 90 ILE A CA 1
ATOM 746 C C . ILE A 1 90 ? 11.784 39.868 11.739 1.00 46.91 90 ILE A C 1
ATOM 748 O O . ILE A 1 90 ? 12.730 39.116 12.067 1.00 46.91 90 ILE A O 1
#

Secondary structure (DSSP, 8-state):
--HHHHHHHHHHHHHHHHHHHHHHTSTTPPPTTHHHHHHHHHHHTTGGGGSSS---HHHHHHHHHHHHHHHHHHHHHHHHHHHHHHHS--

Organism: NCBI:txid1617427

pLDDT: mean 87.12, std 8.1, range [46.91, 95.25]

Sequence (90 aa):
MDLKEKLLELLKECGEAHKKYEAEELGGKTDQDWQSWYATFLLERKFDELFEEEVTAESLKQSLESASKKHKEIKDKNFLARILCRLFLI

Radius of gyration: 17.13 Å; chains: 1; bounding box: 29×51×35 Å

Foldseek 3Di:
DDLVVVVVVQVVVLVVVVCVCCVPVVVVDDDPQSLLVSLVSCVVVVVQVSDPDGDDSVNSSVVVVVVVVVVVVVVVVVVVVVVCVVVVVD